Protein AF-A0A365XWV6-F1 (afdb_monomer_lite)

Organism: NCBI:txid2259036

Sequence (159 aa):
MNILRHIYRFWLVELVLLFCVGFQVVSGLGLVIRKGFVRQPFYVVIQVLSGLYLSFFMIYHVQAVLRGRFQWKMNTDFYFAAGVANHYPEKLFFIPYYTLSLVAVFAHIAAVHYIKRMEQQPEEPLQRRYKNETLAICIAGGVVTFLIMIAFTGVLYKI

Structure (mmCIF, N/CA/C/O backbone):
data_AF-A0A365XWV6-F1
#
_entry.id   AF-A0A365XWV6-F1
#
loop_
_atom_site.group_PDB
_atom_site.id
_atom_site.type_symbol
_atom_site.label_atom_id
_atom_site.label_alt_id
_atom_site.label_comp_id
_atom_site.label_asym_id
_atom_site.label_entity_id
_atom_site.label_seq_id
_atom_site.pdbx_PDB_ins_code
_atom_site.Cartn_x
_atom_site.Cartn_y
_atom_site.Cartn_z
_atom_site.occupancy
_atom_site.B_iso_or_equiv
_atom_site.auth_seq_id
_atom_site.auth_comp_id
_atom_site.auth_asym_id
_atom_site.auth_atom_id
_atom_site.pdbx_PDB_model_num
ATOM 1 N N . MET A 1 1 ? 4.206 -16.882 -15.188 1.00 62.69 1 MET A N 1
ATOM 2 C CA . MET A 1 1 ? 2.891 -16.233 -14.942 1.00 62.69 1 MET A CA 1
ATOM 3 C C . MET A 1 1 ? 2.222 -15.708 -16.228 1.00 62.69 1 MET A C 1
ATOM 5 O O . MET A 1 1 ? 1.637 -14.630 -16.221 1.00 62.69 1 MET A O 1
ATOM 9 N N . ASN A 1 2 ? 2.251 -16.452 -17.341 1.00 77.19 2 ASN A N 1
ATOM 10 C CA . ASN A 1 2 ? 1.694 -15.952 -18.611 1.00 77.19 2 ASN A CA 1
ATOM 11 C C . ASN A 1 2 ? 0.183 -16.193 -18.744 1.00 77.19 2 ASN A C 1
ATOM 13 O O . ASN A 1 2 ? -0.510 -15.396 -19.358 1.00 77.19 2 ASN A O 1
ATOM 17 N N . ILE A 1 3 ? -0.350 -17.223 -18.083 1.00 84.06 3 ILE A N 1
ATOM 18 C CA . ILE A 1 3 ? -1.782 -17.559 -18.136 1.00 84.06 3 ILE A CA 1
ATOM 19 C C . ILE A 1 3 ? -2.634 -16.412 -17.577 1.00 84.06 3 ILE A C 1
ATOM 21 O O . ILE A 1 3 ? -3.538 -15.923 -18.247 1.00 84.06 3 ILE A O 1
ATOM 25 N N . LEU A 1 4 ? -2.286 -15.904 -16.388 1.00 85.44 4 LEU A N 1
ATOM 26 C CA . LEU A 1 4 ? -3.007 -14.785 -15.776 1.00 85.44 4 LEU A CA 1
ATOM 27 C C . LEU A 1 4 ? -2.917 -13.506 -16.620 1.00 85.44 4 LEU A C 1
ATOM 29 O O . LEU A 1 4 ? -3.873 -12.737 -16.644 1.00 85.44 4 LEU A O 1
ATOM 33 N N . ARG A 1 5 ? -1.811 -13.299 -17.356 1.00 85.50 5 ARG A N 1
ATOM 34 C CA . ARG A 1 5 ? -1.633 -12.132 -18.239 1.00 85.50 5 ARG A CA 1
ATOM 35 C C . ARG A 1 5 ? -2.711 -12.048 -19.307 1.00 85.50 5 ARG A C 1
ATOM 37 O O . ARG A 1 5 ? -3.151 -10.943 -19.594 1.00 85.50 5 ARG A O 1
ATOM 44 N N . HIS A 1 6 ? -3.158 -13.174 -19.856 1.00 86.31 6 HIS A N 1
ATOM 45 C CA . HIS A 1 6 ? -4.247 -13.176 -20.834 1.00 86.31 6 HIS A CA 1
ATOM 46 C C . HIS A 1 6 ? -5.581 -12.739 -20.222 1.00 86.31 6 HIS A C 1
ATOM 48 O O . HIS A 1 6 ? -6.381 -12.109 -20.904 1.00 86.31 6 HIS A O 1
ATOM 54 N N . ILE A 1 7 ? -5.790 -13.013 -18.932 1.00 89.81 7 ILE A N 1
ATOM 55 C CA . ILE A 1 7 ? -7.015 -12.654 -18.214 1.00 89.81 7 ILE A CA 1
ATOM 56 C C . ILE A 1 7 ? -7.002 -11.165 -17.862 1.00 89.81 7 ILE A C 1
ATOM 58 O O . ILE A 1 7 ? -7.870 -10.420 -18.302 1.00 89.81 7 ILE A O 1
ATOM 62 N N . TYR A 1 8 ? -6.006 -10.698 -17.101 1.00 85.50 8 TYR A N 1
ATOM 63 C CA . TYR A 1 8 ? -6.025 -9.319 -16.594 1.00 85.50 8 TYR A CA 1
ATOM 64 C C . TYR A 1 8 ? -5.630 -8.262 -17.632 1.00 85.50 8 TYR A C 1
ATOM 66 O O . TYR A 1 8 ? -5.867 -7.081 -17.401 1.00 85.50 8 TYR A O 1
ATOM 74 N N . ARG A 1 9 ? -5.018 -8.654 -18.761 1.00 87.81 9 ARG A N 1
ATOM 75 C CA . ARG A 1 9 ? -4.767 -7.748 -19.899 1.00 87.81 9 ARG A CA 1
ATOM 76 C C . ARG A 1 9 ? -5.850 -7.831 -20.972 1.00 87.81 9 ARG A C 1
ATOM 78 O O . ARG A 1 9 ? -5.733 -7.146 -21.986 1.00 87.81 9 ARG A O 1
ATOM 85 N N . PHE A 1 10 ? -6.888 -8.648 -20.782 1.00 93.25 10 PHE A N 1
ATOM 86 C CA . PHE A 1 10 ? -8.078 -8.538 -21.613 1.00 93.25 10 PHE A CA 1
ATOM 87 C C . PHE A 1 10 ? -8.690 -7.156 -21.389 1.00 93.25 10 PHE A C 1
ATOM 89 O O . PHE A 1 10 ? -8.918 -6.761 -20.246 1.00 93.25 10 PHE A O 1
ATOM 96 N N . TRP A 1 11 ? -8.929 -6.419 -22.474 1.00 92.19 11 TRP A N 1
ATOM 97 C CA . TRP A 1 11 ? -9.238 -4.987 -22.423 1.00 92.19 11 TRP A CA 1
ATOM 98 C C . TRP A 1 11 ? -10.398 -4.656 -21.474 1.00 92.19 11 TRP A C 1
ATOM 100 O O . TRP A 1 11 ? -10.312 -3.690 -20.724 1.00 92.19 11 TRP A O 1
ATOM 110 N N . LEU A 1 12 ? -11.443 -5.490 -21.437 1.00 95.88 12 LEU A N 1
ATOM 111 C CA . LEU A 1 12 ? -12.592 -5.266 -20.563 1.00 95.88 12 LEU A CA 1
ATOM 112 C C . LEU A 1 12 ? -12.244 -5.464 -19.081 1.00 95.88 12 LEU A C 1
ATOM 114 O O . LEU A 1 12 ? -12.632 -4.654 -18.245 1.00 95.88 12 LEU A O 1
ATOM 118 N N . VAL A 1 13 ? -11.477 -6.509 -18.752 1.00 96.12 13 VAL A N 1
ATOM 119 C CA . VAL A 1 13 ? -11.019 -6.764 -17.375 1.00 96.12 13 VAL A CA 1
ATOM 120 C C . VAL A 1 13 ? -10.081 -5.653 -16.927 1.00 96.12 13 VAL A C 1
ATOM 122 O O . VAL A 1 13 ? -10.216 -5.145 -15.819 1.00 96.12 13 VAL A O 1
ATOM 125 N N . GLU A 1 14 ? -9.165 -5.232 -17.795 1.00 93.88 14 GLU A N 1
ATOM 126 C CA . GLU A 1 14 ? -8.258 -4.133 -17.497 1.00 93.88 14 GLU A CA 1
ATOM 127 C C . GLU A 1 14 ? -9.013 -2.822 -17.233 1.00 93.88 14 GLU A C 1
ATOM 129 O O . GLU A 1 14 ? -8.728 -2.151 -16.243 1.00 93.88 14 GLU A O 1
ATOM 134 N N . LEU A 1 15 ? -10.007 -2.480 -18.059 1.00 95.69 15 LEU A N 1
ATOM 135 C CA . LEU A 1 15 ? -10.844 -1.298 -17.842 1.00 95.69 15 LEU A CA 1
ATOM 136 C C . LEU A 1 15 ? -11.577 -1.355 -16.500 1.00 95.69 15 LEU A C 1
ATOM 138 O O . LEU A 1 15 ? -11.580 -0.365 -15.769 1.00 95.69 15 LEU A O 1
ATOM 142 N N . VAL A 1 16 ? -12.153 -2.508 -16.149 1.00 97.38 16 VAL A N 1
ATOM 143 C CA . VAL A 1 16 ? -12.821 -2.702 -14.854 1.00 97.38 16 VAL A CA 1
ATOM 144 C C . VAL A 1 16 ? -11.832 -2.546 -13.699 1.00 97.38 16 VAL A C 1
ATOM 146 O O . VAL A 1 16 ? -12.132 -1.847 -12.736 1.00 97.38 16 VAL A O 1
ATOM 149 N N . LEU A 1 17 ? -10.636 -3.132 -13.794 1.00 95.75 17 LEU A N 1
ATOM 150 C CA . LEU A 1 17 ? -9.605 -3.000 -12.762 1.00 95.75 17 LEU A CA 1
ATOM 151 C C . LEU A 1 17 ? -9.162 -1.544 -12.582 1.00 95.75 17 LEU A C 1
ATOM 153 O O . LEU A 1 17 ? -9.089 -1.063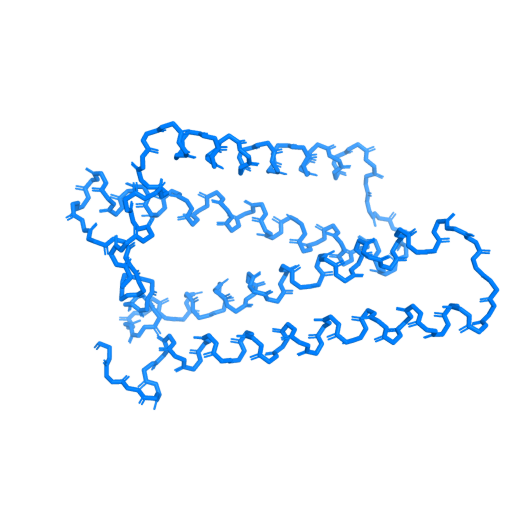 -11.451 1.00 95.75 17 LEU A O 1
ATOM 157 N N . LEU A 1 18 ? -8.908 -0.825 -13.679 1.00 96.69 18 LEU A N 1
ATOM 158 C CA . LEU A 1 18 ? -8.536 0.591 -13.636 1.00 96.69 18 LEU A CA 1
ATOM 159 C C . LEU A 1 18 ? -9.662 1.454 -13.059 1.00 96.69 18 LEU A C 1
ATOM 161 O O . LEU A 1 18 ? -9.392 2.352 -12.261 1.00 96.69 18 LEU A O 1
ATOM 165 N N . PHE A 1 19 ? -10.916 1.154 -13.404 1.00 97.88 19 PHE A N 1
ATOM 166 C CA . PHE A 1 19 ? -12.074 1.816 -12.816 1.00 97.88 19 PHE A CA 1
ATOM 167 C C . PHE A 1 19 ? -12.167 1.559 -11.309 1.00 97.88 19 PHE A C 1
ATOM 169 O O . PHE A 1 19 ? -12.328 2.510 -10.549 1.00 97.88 19 PHE A O 1
ATOM 176 N N . CYS A 1 20 ? -11.997 0.314 -10.853 1.00 97.81 20 CYS A N 1
ATOM 177 C CA . CYS A 1 20 ? -11.991 -0.024 -9.429 1.00 97.81 20 CYS A CA 1
ATOM 178 C C . CYS A 1 20 ? -10.894 0.728 -8.668 1.00 97.81 20 CYS A C 1
ATOM 180 O O . CYS A 1 20 ? -11.163 1.284 -7.604 1.00 97.81 20 CYS A O 1
ATOM 182 N N . VAL A 1 21 ? -9.678 0.799 -9.221 1.00 97.50 21 VAL A N 1
ATOM 183 C CA . VAL A 1 21 ? -8.577 1.560 -8.610 1.00 97.50 21 VAL A CA 1
ATOM 184 C C . VAL A 1 21 ? -8.910 3.051 -8.557 1.00 97.50 21 VAL A C 1
ATOM 186 O O . VAL A 1 21 ? -8.773 3.670 -7.503 1.00 97.50 21 VAL A O 1
ATOM 189 N N . GLY A 1 22 ? -9.394 3.627 -9.661 1.00 98.12 22 GLY A N 1
ATOM 190 C CA . GLY A 1 22 ? -9.807 5.031 -9.708 1.00 98.12 22 GLY A CA 1
ATOM 191 C C . GLY A 1 22 ? -10.909 5.339 -8.695 1.00 98.12 22 GLY A C 1
ATOM 192 O O . GLY A 1 22 ? -10.809 6.304 -7.939 1.00 98.12 22 GLY A O 1
ATOM 193 N N . PHE A 1 23 ? -11.919 4.474 -8.612 1.00 98.31 23 PHE A N 1
ATOM 194 C CA . PHE A 1 23 ? -12.997 4.587 -7.640 1.00 98.31 23 PHE A CA 1
ATOM 195 C C . PHE A 1 23 ? -12.474 4.503 -6.203 1.00 98.31 23 PHE A C 1
ATOM 197 O O . PHE A 1 23 ? -12.844 5.338 -5.380 1.00 98.31 23 PHE A O 1
ATOM 204 N N . GLN A 1 24 ? -11.588 3.553 -5.892 1.00 96.94 24 GLN A N 1
ATOM 205 C CA . GLN A 1 24 ? -10.997 3.404 -4.560 1.00 96.94 24 GLN A CA 1
ATOM 206 C C . GLN A 1 24 ? -10.220 4.660 -4.140 1.00 96.94 24 GLN A C 1
ATOM 208 O O . GLN A 1 24 ? -10.384 5.131 -3.015 1.00 96.94 24 GLN A O 1
ATOM 213 N N . VAL A 1 25 ? -9.427 5.238 -5.047 1.00 98.19 25 VAL A N 1
ATOM 214 C CA . VAL A 1 25 ? -8.672 6.475 -4.794 1.00 98.19 25 VAL A CA 1
ATOM 215 C C . VAL A 1 25 ? -9.620 7.656 -4.573 1.00 98.19 25 VAL A C 1
ATOM 217 O O . VAL A 1 25 ? -9.538 8.334 -3.550 1.00 98.19 25 VAL A O 1
ATOM 220 N N . VAL A 1 26 ? -10.557 7.897 -5.495 1.00 98.31 26 VAL A N 1
ATOM 221 C CA . VAL A 1 26 ? -11.460 9.059 -5.432 1.00 98.31 26 VAL A CA 1
ATOM 222 C C . VAL A 1 26 ? -12.389 8.981 -4.220 1.00 98.31 26 VAL A C 1
ATOM 224 O O . VAL A 1 26 ? -12.521 9.954 -3.474 1.00 98.31 26 VAL A O 1
ATOM 227 N N . SER A 1 27 ? -13.015 7.825 -3.988 1.00 97.62 27 SER A N 1
ATOM 228 C CA . SER A 1 27 ? -13.916 7.635 -2.846 1.00 97.62 27 SER A CA 1
ATOM 229 C C . SER A 1 27 ? -13.170 7.692 -1.512 1.00 97.62 27 SER A C 1
ATOM 231 O O . SER A 1 27 ? -13.651 8.341 -0.582 1.00 97.62 27 SER A O 1
ATOM 233 N N . GLY A 1 28 ? -11.977 7.095 -1.425 1.00 96.12 28 GLY A N 1
ATOM 234 C CA . GLY A 1 28 ? -11.132 7.134 -0.234 1.00 96.12 28 GLY A CA 1
ATOM 235 C C . GLY A 1 28 ? -10.737 8.560 0.147 1.00 96.12 28 GLY A C 1
ATOM 236 O O . GLY A 1 28 ? -10.976 8.982 1.279 1.00 96.12 28 GLY A O 1
ATOM 237 N N . LEU A 1 29 ? -10.221 9.341 -0.807 1.00 96.94 29 LEU A N 1
ATOM 238 C CA . LEU A 1 29 ? -9.878 10.750 -0.584 1.00 96.94 29 LEU A CA 1
ATOM 239 C C . LEU A 1 29 ? -11.108 11.584 -0.202 1.00 96.94 29 LEU A C 1
ATOM 241 O O . LEU A 1 29 ? -11.056 12.374 0.742 1.00 96.94 29 LEU A O 1
ATOM 245 N N . GLY A 1 30 ? -12.240 11.362 -0.878 1.00 97.44 30 GLY A N 1
ATOM 246 C CA . GLY A 1 30 ? -13.504 12.022 -0.553 1.00 97.44 30 GLY A CA 1
ATOM 247 C C . GLY A 1 30 ? -13.973 11.748 0.880 1.00 97.44 30 GLY A C 1
ATOM 248 O O . GLY A 1 30 ? -14.455 12.660 1.554 1.00 97.44 30 GLY A O 1
ATOM 249 N N . LEU A 1 31 ? -13.799 10.520 1.381 1.00 95.38 31 LEU A N 1
ATOM 250 C CA . LEU A 1 31 ? -14.128 10.162 2.764 1.00 95.38 31 LEU A CA 1
ATOM 251 C C . LEU A 1 31 ? -13.230 10.874 3.777 1.00 95.38 31 LEU A C 1
ATOM 253 O O . LEU A 1 31 ? -13.743 11.356 4.787 1.00 95.38 31 LEU A O 1
ATOM 257 N N . VAL A 1 32 ? -11.927 10.982 3.503 1.00 95.75 32 VAL A N 1
ATOM 258 C CA . VAL A 1 32 ? -10.987 11.694 4.383 1.00 95.75 32 VAL A CA 1
ATOM 259 C C . VAL A 1 32 ? -11.360 13.169 4.501 1.00 95.75 32 VAL A C 1
ATOM 261 O O . VAL A 1 32 ? -11.418 13.691 5.612 1.00 95.75 32 VAL A O 1
ATOM 264 N N . ILE A 1 33 ? -11.678 13.824 3.380 1.00 95.56 33 ILE A N 1
ATOM 265 C CA . ILE A 1 33 ? -12.062 15.243 3.357 1.00 95.56 33 ILE A CA 1
ATOM 266 C C . ILE A 1 33 ? -13.373 15.471 4.120 1.00 95.56 33 ILE A C 1
ATOM 268 O O . ILE A 1 33 ? -13.479 16.413 4.898 1.00 95.56 33 ILE A O 1
ATOM 272 N N . ARG A 1 34 ? -14.376 14.606 3.916 1.00 94.75 34 ARG A N 1
ATOM 273 C CA . ARG A 1 34 ? -15.709 14.778 4.518 1.00 94.75 34 ARG A CA 1
ATOM 274 C C . ARG A 1 34 ? -15.754 14.458 6.009 1.00 94.75 34 ARG A C 1
ATOM 276 O O . ARG A 1 34 ? -16.486 15.118 6.736 1.00 94.75 34 ARG A O 1
ATOM 283 N N . LYS A 1 35 ? -15.049 13.413 6.452 1.00 91.88 35 LYS A N 1
ATOM 284 C CA . LYS A 1 35 ? -15.127 12.930 7.842 1.00 91.88 35 LYS A CA 1
ATOM 285 C C . LYS A 1 35 ? -14.005 13.462 8.730 1.00 91.88 35 LYS A C 1
ATOM 287 O O . LYS A 1 35 ? -14.192 13.547 9.941 1.00 91.88 35 LYS A O 1
ATOM 292 N N . GLY A 1 36 ? -12.858 13.817 8.149 1.00 90.06 36 GLY A N 1
ATOM 293 C CA . GLY A 1 36 ? -11.654 14.141 8.904 1.00 90.06 36 GLY A CA 1
ATOM 294 C C . GLY A 1 36 ? -11.156 12.967 9.756 1.00 90.06 36 GLY A C 1
ATOM 295 O O . GLY A 1 36 ? -11.761 11.898 9.823 1.00 90.06 36 GLY A O 1
ATOM 296 N N . PHE A 1 37 ? -10.008 13.156 10.406 1.00 91.94 37 PHE A N 1
ATOM 297 C CA . PHE A 1 37 ? -9.418 12.136 11.287 1.00 91.94 37 PHE A CA 1
ATOM 298 C C . PHE A 1 37 ? -8.691 12.710 12.510 1.00 91.94 37 PHE A C 1
ATOM 300 O O . PHE A 1 37 ? -8.118 11.974 13.311 1.00 91.94 37 PHE A O 1
ATOM 307 N N . VAL A 1 38 ? -8.732 14.032 12.684 1.00 88.38 38 VAL A N 1
ATOM 308 C CA . VAL A 1 38 ? -8.152 14.715 13.843 1.00 88.38 38 VAL A CA 1
ATOM 309 C C . VAL A 1 38 ? -8.997 14.389 15.080 1.00 88.38 38 VAL A C 1
ATOM 311 O O . VAL A 1 38 ? -10.221 14.473 15.021 1.00 88.38 38 VAL A O 1
ATOM 314 N N . ARG A 1 39 ? -8.348 14.009 16.191 1.00 90.88 39 ARG A N 1
ATOM 315 C CA . ARG A 1 39 ? -8.985 13.552 17.452 1.00 90.88 39 ARG A CA 1
ATOM 316 C C . ARG A 1 39 ? -9.820 12.265 17.337 1.00 90.88 39 ARG A C 1
ATOM 318 O O . ARG A 1 39 ? -10.606 11.969 18.231 1.00 90.88 39 ARG A O 1
ATOM 325 N N . GLN A 1 40 ? -9.639 11.487 16.272 1.00 94.19 40 GLN A N 1
ATOM 326 C CA . GLN A 1 40 ? -10.238 10.158 16.155 1.00 94.19 40 GLN A CA 1
ATOM 327 C C . GLN A 1 40 ? -9.416 9.110 16.927 1.00 94.19 40 GLN A C 1
ATOM 329 O O . GLN A 1 40 ? -8.219 9.313 17.157 1.00 94.19 40 GLN A O 1
ATOM 334 N N . PRO A 1 41 ? -10.021 7.977 17.325 1.00 94.38 41 PRO A N 1
ATOM 335 C CA . PRO A 1 41 ? -9.283 6.903 17.973 1.00 94.38 41 PRO A CA 1
ATOM 336 C C . PRO A 1 41 ? -8.205 6.333 17.043 1.00 94.38 41 PRO A C 1
ATOM 338 O O . PRO A 1 41 ? -8.322 6.363 15.816 1.00 94.38 41 PRO A O 1
ATOM 341 N N . PHE A 1 42 ? -7.157 5.768 17.641 1.00 94.44 42 PHE A N 1
ATOM 342 C CA . PHE A 1 42 ? -5.942 5.337 16.942 1.00 94.44 42 PHE A CA 1
ATOM 343 C C . PHE A 1 42 ? -6.197 4.437 15.720 1.00 94.44 42 PHE A C 1
ATOM 345 O O . PHE A 1 42 ? -5.578 4.625 14.677 1.00 94.44 42 PHE A O 1
ATOM 352 N N . TYR A 1 43 ? -7.148 3.502 15.805 1.00 93.94 43 TYR A N 1
ATOM 353 C CA . TYR A 1 43 ? -7.483 2.602 14.696 1.00 93.94 43 TYR A CA 1
ATOM 354 C C . TYR A 1 43 ? -8.093 3.333 13.484 1.00 93.94 43 TYR A C 1
ATOM 356 O O . TYR A 1 43 ? -7.821 2.954 12.347 1.00 93.94 43 TYR A O 1
ATOM 364 N N . VAL A 1 44 ? -8.847 4.418 13.694 1.00 96.12 44 VAL A N 1
ATOM 365 C CA . VAL A 1 44 ? -9.360 5.269 12.603 1.00 96.12 44 VAL A CA 1
ATOM 366 C C . VAL A 1 44 ? -8.220 6.068 11.980 1.00 96.12 44 VAL A C 1
ATOM 368 O O . VAL A 1 44 ? -8.140 6.180 10.759 1.00 96.12 44 VAL A O 1
ATOM 371 N N . VAL A 1 45 ? -7.299 6.582 12.800 1.00 97.31 45 VAL A N 1
ATOM 372 C CA . VAL A 1 45 ? -6.113 7.294 12.302 1.00 97.31 45 VAL A CA 1
ATOM 373 C C . VAL A 1 45 ? -5.251 6.365 11.442 1.00 97.31 45 VAL A C 1
ATOM 375 O O . VAL A 1 45 ? -4.868 6.755 10.340 1.00 97.31 45 VAL A O 1
ATOM 378 N N . ILE A 1 46 ? -5.018 5.118 11.875 1.00 97.19 46 ILE A N 1
ATOM 379 C CA . ILE A 1 46 ? -4.331 4.103 11.059 1.00 97.19 46 ILE A CA 1
ATOM 380 C C . ILE A 1 46 ? -5.068 3.880 9.741 1.00 97.19 46 ILE A C 1
ATOM 382 O O . ILE A 1 46 ? -4.426 3.906 8.690 1.00 97.19 46 ILE A O 1
ATOM 386 N N . GLN A 1 47 ? -6.389 3.667 9.768 1.00 97.75 47 GLN A N 1
ATOM 387 C CA . GLN A 1 47 ? -7.176 3.451 8.551 1.00 97.75 47 GLN A CA 1
ATOM 388 C C . GLN A 1 47 ? -6.985 4.603 7.557 1.00 97.75 47 GLN A C 1
ATOM 390 O O . GLN A 1 47 ? -6.762 4.371 6.369 1.00 97.75 47 GLN A O 1
ATOM 395 N N . VAL A 1 48 ? -7.045 5.844 8.038 1.00 98.00 48 VAL A N 1
ATOM 396 C CA . VAL A 1 48 ? -6.942 7.027 7.185 1.00 98.00 48 VAL A CA 1
ATOM 397 C C . VAL A 1 48 ? -5.527 7.210 6.647 1.00 98.00 48 VAL A C 1
ATOM 399 O O . VAL A 1 48 ? -5.367 7.350 5.439 1.00 98.00 48 VAL A O 1
ATOM 402 N N . LEU A 1 49 ? -4.494 7.142 7.490 1.00 98.06 49 LEU A N 1
ATOM 403 C CA . LEU A 1 49 ? -3.106 7.312 7.042 1.00 98.06 49 LEU A CA 1
ATOM 404 C C . LEU A 1 49 ? -2.675 6.209 6.069 1.00 98.06 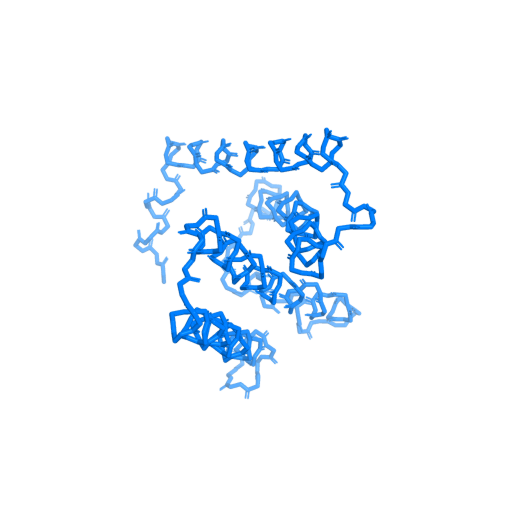49 LEU A C 1
ATOM 406 O O . LEU A 1 49 ? -2.082 6.500 5.030 1.00 98.06 49 LEU A O 1
ATOM 410 N N . SER A 1 50 ? -3.026 4.953 6.360 1.00 98.44 50 SER A N 1
ATOM 411 C CA . SER A 1 50 ? -2.786 3.840 5.436 1.00 98.44 50 SER A CA 1
ATOM 412 C C . SER A 1 50 ? -3.562 4.019 4.129 1.00 98.44 50 SER A C 1
ATOM 414 O O . SER A 1 50 ? -2.988 3.847 3.061 1.00 98.44 50 SER A O 1
ATOM 416 N N . GLY A 1 51 ? -4.827 4.447 4.179 1.00 98.19 51 GLY A N 1
ATOM 417 C CA . GLY A 1 51 ? -5.642 4.701 2.987 1.00 98.19 51 GLY A CA 1
ATOM 418 C C . GLY A 1 51 ? -5.111 5.845 2.115 1.00 98.19 51 GLY A C 1
ATOM 419 O O . GLY A 1 51 ? -5.106 5.737 0.887 1.00 98.19 51 GLY A O 1
ATOM 420 N N . LEU A 1 52 ? -4.608 6.918 2.732 1.00 98.19 52 LEU A N 1
ATOM 421 C CA . LEU A 1 52 ? -3.943 8.023 2.036 1.00 98.19 52 LEU A CA 1
ATOM 422 C C . LEU A 1 52 ? -2.666 7.547 1.342 1.00 98.19 52 LEU A C 1
ATOM 424 O O . LEU A 1 52 ? -2.464 7.834 0.161 1.00 98.19 52 LEU A O 1
ATOM 428 N N . TYR A 1 53 ? -1.841 6.767 2.044 1.00 98.56 53 TYR A N 1
ATOM 429 C CA . TYR A 1 53 ? -0.637 6.193 1.456 1.00 98.56 53 TYR A CA 1
ATOM 430 C C . TYR A 1 53 ? -0.958 5.230 0.306 1.00 98.56 53 TYR A C 1
ATOM 432 O O . TYR A 1 53 ? -0.327 5.299 -0.744 1.00 98.56 53 TYR A O 1
ATOM 440 N N . LEU A 1 54 ? -1.971 4.372 0.454 1.00 98.44 54 LEU A N 1
ATOM 441 C CA . LEU A 1 54 ? -2.419 3.477 -0.615 1.00 98.44 54 LEU A CA 1
ATOM 442 C C . LEU A 1 54 ? -2.940 4.246 -1.826 1.00 98.44 54 LEU A C 1
ATOM 444 O O . LEU A 1 54 ? -2.683 3.840 -2.955 1.00 98.44 54 LEU A O 1
ATOM 448 N N . SER A 1 55 ? -3.627 5.367 -1.610 1.00 98.38 55 SER A N 1
ATOM 449 C CA . SER A 1 55 ? -4.086 6.230 -2.700 1.00 98.38 55 SER A CA 1
ATOM 450 C C . SER A 1 55 ? -2.901 6.811 -3.473 1.00 98.38 55 SER A C 1
ATOM 452 O O . SER A 1 55 ? -2.851 6.703 -4.697 1.00 98.38 55 SER A O 1
ATOM 454 N N . PHE A 1 56 ? -1.909 7.348 -2.755 1.00 98.25 56 PHE A N 1
ATOM 455 C CA . PHE A 1 56 ? -0.641 7.792 -3.336 1.00 98.25 56 PHE A CA 1
ATOM 456 C C . PHE A 1 56 ? 0.044 6.657 -4.112 1.00 98.25 56 PHE A C 1
ATOM 458 O O . PHE A 1 56 ? 0.351 6.813 -5.294 1.00 98.25 56 PHE A O 1
ATOM 465 N N . PHE A 1 57 ? 0.216 5.494 -3.483 1.00 98.38 57 PHE A N 1
ATOM 466 C CA . PHE A 1 57 ? 0.850 4.332 -4.093 1.00 98.38 57 PHE A CA 1
ATOM 467 C C . PHE A 1 57 ? 0.139 3.910 -5.380 1.00 98.38 57 PHE A C 1
ATOM 469 O O . PHE A 1 57 ? 0.794 3.717 -6.395 1.00 98.38 57 PHE A O 1
ATOM 476 N N . MET A 1 58 ? -1.191 3.805 -5.378 1.00 97.81 58 MET A N 1
ATOM 477 C CA . MET A 1 58 ? -1.950 3.351 -6.546 1.00 97.81 58 MET A CA 1
ATOM 478 C C . MET A 1 58 ? -1.822 4.306 -7.732 1.00 97.81 58 MET A C 1
ATOM 480 O O . MET A 1 58 ? -1.640 3.837 -8.854 1.00 97.81 58 MET A O 1
ATOM 484 N N . ILE A 1 59 ? -1.835 5.622 -7.498 1.00 98.00 59 ILE A N 1
ATOM 485 C CA . ILE A 1 59 ? -1.646 6.620 -8.562 1.00 98.00 59 ILE A CA 1
ATOM 486 C C . ILE A 1 59 ? -0.289 6.413 -9.249 1.00 98.00 59 ILE A C 1
ATOM 488 O O . ILE A 1 59 ? -0.228 6.204 -10.463 1.00 98.00 59 ILE A O 1
ATOM 492 N N . TYR A 1 60 ? 0.802 6.420 -8.479 1.00 97.69 60 TYR A N 1
ATOM 493 C CA . TYR A 1 60 ? 2.152 6.330 -9.042 1.00 97.69 60 TYR A CA 1
ATOM 494 C C . TYR A 1 60 ? 2.488 4.930 -9.559 1.00 97.69 60 TYR A C 1
ATOM 496 O O . TYR A 1 60 ? 3.120 4.792 -10.607 1.00 97.69 60 TYR A O 1
ATOM 504 N N . HIS A 1 61 ? 2.044 3.883 -8.865 1.00 96.88 61 HIS A N 1
ATOM 505 C CA . HIS A 1 61 ? 2.303 2.499 -9.244 1.00 96.88 61 HIS A CA 1
ATOM 506 C C . HIS A 1 61 ? 1.598 2.131 -10.552 1.00 96.88 61 HIS A C 1
ATOM 508 O O . HIS A 1 61 ? 2.247 1.636 -11.474 1.00 96.88 61 HIS A O 1
ATOM 514 N N . VAL A 1 62 ? 0.298 2.425 -10.680 1.00 97.06 62 VAL A N 1
ATOM 515 C CA . VAL A 1 62 ? -0.447 2.146 -11.919 1.00 97.06 62 VAL A CA 1
ATOM 516 C C . VAL A 1 62 ? 0.117 2.970 -13.071 1.00 97.06 62 VAL A C 1
ATOM 518 O O . VAL A 1 62 ? 0.340 2.429 -14.152 1.00 97.06 62 VAL A O 1
ATOM 521 N N . GLN A 1 63 ? 0.452 4.242 -12.841 1.00 97.06 63 GLN A N 1
ATOM 522 C CA . GLN A 1 63 ? 1.118 5.060 -13.850 1.00 97.06 63 GLN A CA 1
ATOM 523 C C . GLN A 1 63 ? 2.445 4.439 -14.311 1.00 97.06 63 GLN A C 1
ATOM 525 O O . GLN A 1 63 ? 2.693 4.372 -15.514 1.00 97.06 63 GLN A O 1
ATOM 530 N N . ALA A 1 64 ? 3.292 3.964 -13.394 1.00 96.56 64 ALA A N 1
ATOM 531 C CA . ALA A 1 64 ? 4.560 3.321 -13.738 1.00 96.56 64 ALA A CA 1
ATOM 532 C C . ALA A 1 64 ? 4.353 2.046 -14.571 1.00 96.56 64 ALA A C 1
ATOM 534 O O . ALA A 1 64 ? 5.032 1.858 -15.580 1.00 96.56 64 ALA A O 1
ATOM 535 N N . VAL A 1 65 ? 3.379 1.205 -14.209 1.00 95.75 65 VAL A N 1
ATOM 536 C CA . VAL A 1 65 ? 3.047 -0.019 -14.958 1.00 95.75 65 VAL A CA 1
ATOM 537 C C . VAL A 1 65 ? 2.507 0.311 -16.355 1.00 95.75 65 VAL A C 1
ATOM 539 O O . VAL A 1 65 ? 2.918 -0.299 -17.344 1.00 95.75 65 VAL A O 1
ATOM 542 N N . LEU A 1 66 ? 1.619 1.299 -16.472 1.00 95.75 66 LEU A N 1
ATOM 543 C CA . LEU A 1 66 ? 1.067 1.709 -17.763 1.00 95.75 66 LEU A CA 1
ATOM 544 C C . LEU A 1 66 ? 2.137 2.347 -18.657 1.00 95.75 66 LEU A C 1
ATOM 546 O O . LEU A 1 66 ? 2.209 2.015 -19.839 1.00 95.75 66 LEU A O 1
ATOM 550 N N . ARG A 1 67 ? 3.011 3.203 -18.111 1.00 96.56 67 ARG A N 1
ATOM 551 C CA . ARG A 1 67 ? 4.139 3.785 -18.861 1.00 96.56 67 ARG A CA 1
ATOM 552 C C . ARG A 1 67 ? 5.141 2.720 -19.287 1.00 96.56 67 ARG A C 1
ATOM 554 O O . ARG A 1 67 ? 5.507 2.682 -20.460 1.00 96.56 67 ARG A O 1
ATOM 561 N N . GLY A 1 68 ? 5.505 1.811 -18.383 1.00 95.94 68 GLY A N 1
ATOM 562 C CA . GLY A 1 68 ? 6.372 0.678 -18.694 1.00 95.94 68 GLY A CA 1
ATOM 563 C C . GLY A 1 68 ? 5.847 -0.129 -19.876 1.00 95.94 68 GLY A C 1
ATOM 564 O O . GLY A 1 68 ? 6.592 -0.413 -20.810 1.00 95.94 68 GLY A O 1
ATOM 565 N N . ARG A 1 69 ? 4.538 -0.399 -19.902 1.00 93.25 69 ARG A N 1
ATOM 566 C CA . ARG A 1 69 ? 3.904 -1.143 -20.993 1.00 93.25 69 ARG A CA 1
ATOM 567 C C . ARG A 1 69 ? 3.772 -0.335 -22.286 1.00 93.25 69 ARG A C 1
ATOM 569 O O . ARG A 1 69 ? 4.151 -0.812 -23.353 1.00 93.25 69 ARG A O 1
ATOM 576 N N . PHE A 1 70 ? 3.191 0.859 -22.225 1.00 95.31 70 PHE A N 1
ATOM 577 C CA . PHE A 1 70 ? 2.785 1.592 -23.425 1.00 95.31 70 PHE A CA 1
ATOM 578 C C . PHE A 1 70 ? 3.879 2.474 -24.013 1.00 95.31 70 PHE A C 1
ATOM 580 O O . PHE A 1 70 ? 3.956 2.571 -25.239 1.00 95.31 70 PHE A O 1
ATOM 587 N N . GLN A 1 71 ? 4.712 3.087 -23.171 1.00 96.44 71 GLN A N 1
ATOM 588 C CA . GLN A 1 71 ? 5.766 4.007 -23.599 1.00 96.44 71 GLN A CA 1
ATOM 589 C C . GLN A 1 71 ? 7.088 3.271 -23.784 1.00 96.44 71 GLN A C 1
ATOM 591 O O . GLN A 1 71 ? 7.672 3.333 -24.858 1.00 96.44 71 GLN A O 1
ATOM 596 N N . TRP A 1 72 ? 7.529 2.522 -22.771 1.00 95.19 72 TRP A N 1
ATOM 597 C CA . TRP A 1 72 ? 8.832 1.848 -22.808 1.00 95.19 72 TRP A CA 1
ATOM 598 C C . TRP A 1 72 ? 8.797 0.461 -23.445 1.00 95.19 72 TRP A C 1
ATOM 600 O O . TRP A 1 72 ? 9.844 -0.153 -23.621 1.00 95.19 72 TRP A O 1
ATOM 610 N N . LYS A 1 73 ? 7.601 -0.037 -23.788 1.00 94.19 73 LYS A N 1
ATOM 611 C CA . LYS A 1 73 ? 7.390 -1.363 -24.392 1.00 94.19 73 LYS A CA 1
ATOM 612 C C . LYS A 1 73 ? 8.028 -2.497 -23.575 1.00 94.19 73 LYS A C 1
ATOM 614 O O . LYS A 1 73 ? 8.410 -3.528 -24.121 1.00 94.19 73 LYS A O 1
ATOM 619 N N . MET A 1 74 ? 8.117 -2.317 -22.257 1.00 92.25 74 MET A N 1
ATOM 620 C CA . MET A 1 74 ? 8.694 -3.284 -21.333 1.00 92.25 74 MET A CA 1
ATOM 621 C C . MET A 1 74 ? 7.644 -4.272 -20.830 1.00 92.25 74 MET A C 1
ATOM 623 O O . MET A 1 74 ? 6.456 -3.965 -20.670 1.00 92.25 74 MET A O 1
ATOM 627 N N . ASN A 1 75 ? 8.114 -5.472 -20.503 1.00 90.44 75 ASN A N 1
ATOM 628 C CA . ASN A 1 75 ? 7.315 -6.445 -19.782 1.00 90.44 75 ASN A CA 1
ATOM 629 C C . ASN A 1 75 ? 7.200 -6.043 -18.313 1.00 90.44 75 ASN A C 1
ATOM 631 O O . ASN A 1 75 ? 8.126 -6.216 -17.538 1.00 90.44 75 ASN A O 1
ATOM 635 N N . THR A 1 76 ? 6.026 -5.557 -17.915 1.00 92.56 76 THR A N 1
ATOM 636 C CA . THR A 1 76 ? 5.704 -5.263 -16.513 1.00 92.56 76 THR A CA 1
ATOM 637 C C . THR A 1 76 ? 5.347 -6.541 -15.745 1.00 92.56 76 THR A C 1
ATOM 639 O O . THR A 1 76 ? 4.180 -6.871 -15.534 1.00 92.56 76 THR A O 1
ATOM 642 N N . ASP A 1 77 ? 6.349 -7.365 -15.445 1.00 91.44 77 ASP A N 1
ATOM 643 C CA . ASP A 1 77 ? 6.258 -8.534 -14.553 1.00 91.44 77 ASP A CA 1
ATOM 644 C C . ASP A 1 77 ? 6.955 -8.258 -13.214 1.00 91.44 77 ASP A C 1
ATOM 646 O O . ASP A 1 77 ? 7.269 -7.124 -12.857 1.00 91.44 77 ASP A O 1
ATOM 650 N N . PHE A 1 78 ? 7.162 -9.331 -12.458 1.00 90.06 78 PHE A N 1
ATOM 651 C CA . PHE A 1 78 ? 7.933 -9.339 -11.235 1.00 90.06 78 PHE A CA 1
ATOM 652 C C . PHE A 1 78 ? 9.324 -8.710 -11.416 1.00 90.06 78 PHE A C 1
ATOM 654 O O . PHE A 1 78 ? 9.712 -7.899 -10.583 1.00 90.06 78 PHE A O 1
ATOM 661 N N . TYR A 1 79 ? 10.047 -9.014 -12.502 1.00 91.75 79 TYR A N 1
ATOM 662 C CA . TYR A 1 79 ? 11.403 -8.494 -12.717 1.00 91.75 79 TYR A CA 1
ATOM 663 C C . TYR A 1 79 ? 11.403 -6.989 -12.972 1.00 91.75 79 TYR A C 1
ATOM 665 O O . TYR A 1 79 ? 12.304 -6.296 -12.511 1.00 91.75 79 TYR A O 1
ATOM 673 N N . PHE A 1 80 ? 10.367 -6.454 -13.623 1.00 93.31 80 PHE A N 1
ATOM 674 C CA . PHE A 1 80 ? 10.200 -5.004 -13.754 1.00 93.31 80 PHE A CA 1
ATOM 675 C C . PHE A 1 80 ? 10.112 -4.304 -12.390 1.00 93.31 80 PHE A C 1
ATOM 677 O O . PHE A 1 80 ? 10.786 -3.300 -12.166 1.00 93.31 80 PHE A O 1
ATOM 684 N N . ALA A 1 81 ? 9.314 -4.841 -11.463 1.00 93.56 81 ALA A N 1
ATOM 685 C CA . ALA A 1 81 ? 9.197 -4.279 -10.118 1.00 93.56 81 ALA A CA 1
ATOM 686 C C . ALA A 1 81 ? 10.467 -4.515 -9.283 1.00 93.56 81 ALA A C 1
ATOM 688 O O . ALA A 1 81 ? 10.922 -3.629 -8.564 1.00 93.56 81 ALA A O 1
ATOM 689 N N . ALA A 1 82 ? 11.074 -5.692 -9.409 1.00 94.75 82 ALA A N 1
ATOM 690 C CA . ALA A 1 82 ? 12.284 -6.036 -8.685 1.00 94.75 82 ALA A CA 1
ATOM 691 C C . ALA A 1 82 ? 13.501 -5.227 -9.173 1.00 94.75 82 ALA A C 1
ATOM 693 O O . ALA A 1 82 ? 14.352 -4.851 -8.372 1.00 94.75 82 ALA A O 1
ATOM 694 N N . GLY A 1 83 ? 13.564 -4.867 -10.459 1.00 94.31 83 GLY A N 1
ATOM 695 C CA . GLY A 1 83 ? 14.667 -4.100 -11.039 1.00 94.31 83 GLY A CA 1
ATOM 696 C C . GLY A 1 83 ? 14.959 -2.812 -10.267 1.00 94.31 83 GLY A C 1
ATOM 697 O O . GLY A 1 83 ? 16.084 -2.608 -9.811 1.00 94.31 83 GLY A O 1
ATOM 698 N N . VAL A 1 84 ? 13.944 -1.986 -10.011 1.00 94.12 84 VAL A N 1
ATOM 699 C CA . VAL A 1 84 ? 14.120 -0.725 -9.264 1.00 94.12 84 VAL A CA 1
ATOM 700 C C . VAL A 1 84 ? 14.450 -0.927 -7.780 1.00 94.12 84 VAL A C 1
ATOM 702 O O . VAL A 1 84 ? 14.981 -0.024 -7.143 1.00 94.12 84 VAL A O 1
ATOM 705 N N . ALA A 1 85 ? 14.177 -2.110 -7.222 1.00 94.56 85 ALA A N 1
ATOM 706 C CA . ALA A 1 85 ? 14.541 -2.470 -5.852 1.00 94.56 85 ALA A CA 1
ATOM 707 C C . ALA A 1 85 ? 15.984 -3.003 -5.722 1.00 94.56 85 ALA A C 1
ATOM 709 O O . ALA A 1 85 ? 16.471 -3.149 -4.602 1.00 94.56 85 ALA A O 1
ATOM 710 N N . ASN A 1 86 ? 16.682 -3.261 -6.836 1.00 95.31 86 ASN A N 1
ATOM 711 C CA . ASN A 1 86 ? 18.054 -3.791 -6.838 1.00 95.31 86 ASN A CA 1
ATOM 712 C C . ASN A 1 86 ? 19.102 -2.826 -7.398 1.00 95.31 86 ASN A C 1
ATOM 714 O O . ASN A 1 86 ? 20.289 -3.003 -7.127 1.00 95.31 86 ASN A O 1
ATOM 718 N N . HIS A 1 87 ? 18.690 -1.788 -8.125 1.00 93.81 87 HIS A N 1
ATOM 719 C CA . HIS A 1 87 ? 19.608 -0.803 -8.696 1.00 93.81 87 HIS A CA 1
ATOM 720 C C . HIS A 1 87 ? 19.788 0.404 -7.771 1.00 93.81 87 HIS A C 1
ATOM 722 O O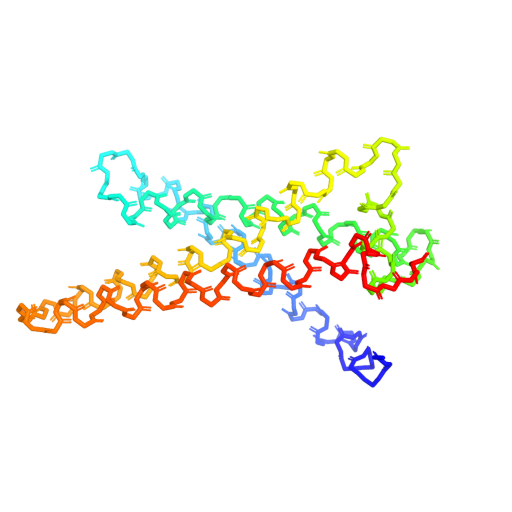 . HIS A 1 87 ? 18.873 0.800 -7.051 1.00 93.81 87 HIS A O 1
ATOM 728 N N . TYR A 1 88 ? 21.004 0.948 -7.729 1.00 94.12 88 TYR A N 1
ATOM 729 C CA . TYR A 1 88 ? 21.312 2.173 -6.994 1.00 94.12 88 TYR A CA 1
ATOM 730 C C . TYR A 1 88 ? 21.344 3.357 -7.972 1.00 94.12 88 TYR A C 1
ATOM 732 O O . TYR A 1 88 ? 22.000 3.226 -9.007 1.00 94.12 88 TYR A O 1
ATOM 740 N N . PRO A 1 89 ? 20.753 4.519 -7.623 1.00 95.94 89 PRO A N 1
ATOM 741 C CA . PRO A 1 89 ? 20.204 4.893 -6.310 1.00 95.94 89 PRO A CA 1
ATOM 742 C C . PRO A 1 89 ? 18.731 4.520 -6.076 1.00 95.94 89 PRO A C 1
ATOM 744 O O . PRO A 1 89 ? 18.226 4.720 -4.971 1.00 95.94 89 PRO A O 1
ATOM 747 N N . GLU A 1 90 ? 18.041 3.970 -7.075 1.00 95.12 90 GLU A N 1
ATOM 748 C CA . GLU A 1 90 ? 16.587 3.763 -7.090 1.00 95.12 90 GLU A CA 1
ATOM 749 C C . GLU A 1 90 ? 16.091 2.965 -5.879 1.00 95.12 90 GLU A C 1
ATOM 751 O O . GLU A 1 90 ? 15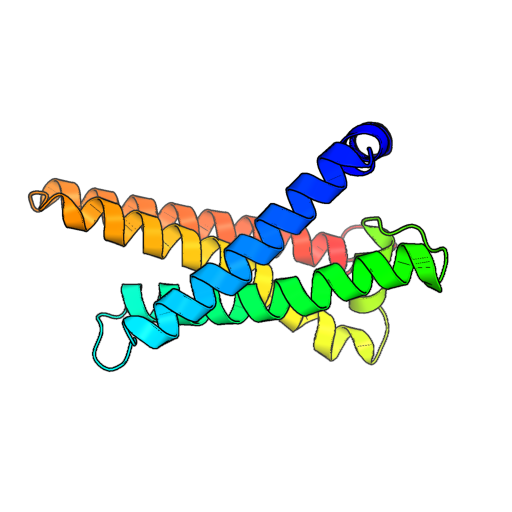.087 3.326 -5.255 1.00 95.12 90 GLU A O 1
ATOM 756 N N . LYS A 1 91 ? 16.829 1.927 -5.476 1.00 95.19 91 LYS A N 1
ATOM 757 C CA . LYS A 1 91 ? 16.464 1.046 -4.363 1.00 95.19 91 LYS A CA 1
ATOM 758 C C . LYS A 1 91 ? 16.259 1.780 -3.040 1.00 95.19 91 LYS A C 1
ATOM 760 O O . LYS A 1 91 ? 15.439 1.339 -2.239 1.00 95.19 91 LYS A O 1
ATOM 765 N N . LEU A 1 92 ? 16.953 2.903 -2.816 1.00 96.38 92 LEU A N 1
ATOM 766 C CA . LEU A 1 92 ? 16.784 3.713 -1.603 1.00 96.38 92 LEU A CA 1
ATOM 767 C C . LEU A 1 92 ? 15.367 4.282 -1.491 1.00 96.38 92 LEU A C 1
ATOM 769 O O . LEU A 1 92 ? 14.869 4.471 -0.386 1.00 96.38 92 LEU A O 1
ATOM 773 N N . PHE A 1 93 ? 14.712 4.526 -2.625 1.00 96.94 93 PHE A N 1
ATOM 774 C CA . PHE A 1 93 ? 13.325 4.964 -2.684 1.00 96.94 93 PHE A CA 1
ATOM 775 C C . PHE A 1 93 ? 12.360 3.779 -2.794 1.00 96.94 93 PHE A C 1
ATOM 777 O O . PHE A 1 93 ? 11.370 3.711 -2.065 1.00 96.94 93 PHE A O 1
ATOM 784 N N . PHE A 1 94 ? 12.635 2.823 -3.686 1.00 96.50 94 PHE A N 1
ATOM 785 C CA . PHE A 1 94 ? 11.665 1.776 -4.011 1.00 96.50 94 PHE A CA 1
ATOM 786 C C . PHE A 1 94 ? 11.525 0.695 -2.937 1.00 96.50 94 PHE A C 1
ATOM 788 O O . PHE A 1 94 ? 10.422 0.185 -2.756 1.00 96.50 94 PHE A O 1
ATOM 795 N N . ILE A 1 95 ? 12.576 0.387 -2.169 1.00 96.31 95 ILE A N 1
ATOM 796 C CA . ILE A 1 95 ? 12.466 -0.541 -1.033 1.00 96.31 95 ILE A CA 1
ATOM 797 C C . ILE A 1 95 ? 11.482 -0.009 0.023 1.00 96.31 95 ILE A C 1
ATOM 799 O O . ILE A 1 95 ? 10.514 -0.719 0.320 1.00 96.31 95 ILE A O 1
ATOM 803 N N . PRO A 1 96 ? 11.646 1.212 0.580 1.00 97.25 96 PRO A N 1
ATOM 804 C CA . PRO A 1 96 ? 10.681 1.733 1.544 1.00 97.25 96 PRO A CA 1
ATOM 805 C C . PRO A 1 96 ? 9.307 1.975 0.912 1.00 97.25 96 PRO A C 1
ATOM 807 O O . PRO A 1 96 ? 8.300 1.699 1.558 1.00 97.25 96 PRO A O 1
ATOM 810 N N . TYR A 1 97 ? 9.240 2.407 -0.352 1.00 97.81 97 TYR A N 1
ATOM 811 C CA . TYR A 1 97 ? 7.977 2.598 -1.072 1.00 97.81 97 TYR A CA 1
ATOM 812 C C . TYR A 1 97 ? 7.164 1.296 -1.222 1.00 97.81 97 TYR A C 1
ATOM 814 O O . TYR A 1 97 ? 5.967 1.273 -0.945 1.00 97.81 97 TYR A O 1
ATOM 822 N N . TYR A 1 98 ? 7.794 0.183 -1.610 1.00 97.75 98 TYR A N 1
ATOM 823 C CA . TYR A 1 98 ? 7.111 -1.114 -1.707 1.00 97.75 98 TYR A CA 1
ATOM 824 C C . TYR A 1 98 ? 6.807 -1.724 -0.340 1.00 97.75 98 TYR A C 1
ATOM 826 O O . TYR A 1 98 ? 5.721 -2.256 -0.128 1.00 97.75 98 TYR A O 1
ATOM 834 N N . THR A 1 99 ? 7.729 -1.606 0.614 1.00 98.12 99 THR A N 1
ATOM 835 C CA . THR A 1 99 ? 7.502 -2.106 1.977 1.00 98.12 99 THR A CA 1
ATOM 836 C C . THR A 1 99 ? 6.299 -1.417 2.612 1.00 98.12 99 THR A C 1
ATOM 838 O O . THR A 1 99 ? 5.402 -2.075 3.138 1.00 98.12 99 THR A O 1
ATOM 841 N N . LEU A 1 100 ? 6.251 -0.085 2.533 1.00 98.25 100 LEU A N 1
ATOM 842 C CA . LEU A 1 100 ? 5.188 0.693 3.148 1.00 98.25 100 LEU A CA 1
ATOM 843 C C . LEU A 1 100 ? 3.837 0.447 2.469 1.00 98.25 100 LEU A C 1
ATOM 845 O O . LEU A 1 100 ? 2.822 0.484 3.155 1.00 98.25 100 LEU A O 1
ATOM 849 N N . SER A 1 101 ? 3.794 0.131 1.170 1.00 98.31 101 SER A N 1
ATOM 850 C CA . SER A 1 101 ? 2.527 -0.183 0.496 1.00 98.31 101 SER A CA 1
ATOM 851 C C . SER A 1 101 ? 1.935 -1.502 0.960 1.00 98.31 101 SER A C 1
ATOM 853 O O . SER A 1 101 ? 0.745 -1.554 1.269 1.00 98.31 101 SER A O 1
ATOM 855 N N . LEU A 1 102 ? 2.766 -2.534 1.101 1.00 98.31 102 LEU A N 1
ATOM 856 C CA . LEU A 1 102 ? 2.352 -3.828 1.632 1.00 98.31 102 LEU A CA 1
ATOM 857 C C . LEU A 1 102 ? 1.877 -3.681 3.083 1.00 98.31 102 LEU A C 1
ATOM 859 O O . LEU A 1 102 ? 0.745 -4.051 3.394 1.00 98.31 102 LEU A O 1
ATOM 863 N N . VAL A 1 103 ? 2.673 -3.039 3.945 1.00 98.50 103 VAL A N 1
ATOM 864 C CA . VAL A 1 103 ? 2.283 -2.764 5.339 1.00 98.50 103 VAL A CA 1
ATOM 865 C C . VAL A 1 103 ? 0.985 -1.956 5.405 1.00 98.50 103 VAL A C 1
ATOM 867 O O . VAL A 1 103 ? 0.094 -2.297 6.184 1.00 98.50 103 VAL A O 1
ATOM 870 N N . ALA A 1 104 ? 0.838 -0.922 4.574 1.00 98.62 104 ALA A N 1
ATOM 871 C CA . ALA A 1 104 ? -0.358 -0.090 4.543 1.00 98.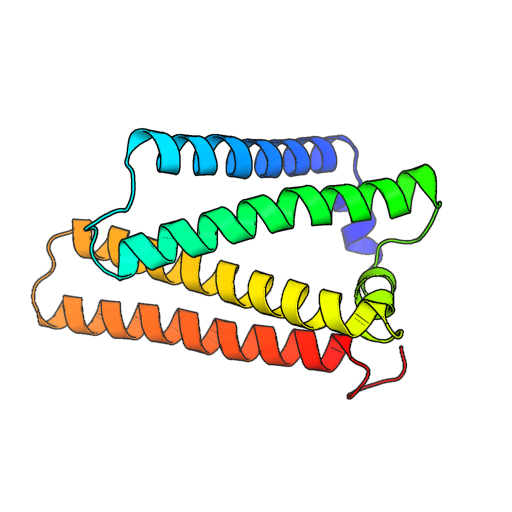62 104 ALA A CA 1
ATOM 872 C C . ALA A 1 104 ? -1.605 -0.880 4.127 1.00 98.62 104 ALA A C 1
ATOM 874 O O . ALA A 1 104 ? -2.647 -0.675 4.741 1.00 98.62 104 ALA A O 1
ATOM 875 N N . VAL A 1 105 ? -1.525 -1.805 3.158 1.00 98.50 105 VAL A N 1
ATOM 876 C CA . VAL A 1 105 ? -2.667 -2.664 2.782 1.00 98.50 105 VAL A CA 1
ATOM 877 C C . VAL A 1 105 ? -3.163 -3.451 3.992 1.00 98.50 105 VAL A C 1
ATOM 879 O O . VAL A 1 105 ? -4.350 -3.401 4.318 1.00 98.50 105 VAL A O 1
ATOM 882 N N . PHE A 1 106 ? -2.266 -4.148 4.691 1.00 98.56 106 PHE A N 1
ATOM 883 C CA . PHE A 1 106 ? -2.660 -4.977 5.829 1.00 98.56 106 PHE A CA 1
ATOM 884 C C . PHE A 1 106 ? -3.127 -4.146 7.022 1.00 98.56 106 PHE A C 1
ATOM 886 O O . PHE A 1 106 ? -4.135 -4.490 7.635 1.00 98.56 106 PHE A O 1
ATOM 893 N N . ALA A 1 107 ? -2.465 -3.025 7.315 1.00 98.50 107 ALA A N 1
ATOM 894 C CA . ALA A 1 107 ? -2.899 -2.102 8.359 1.00 98.50 107 ALA A CA 1
ATOM 895 C C . ALA A 1 107 ? -4.286 -1.508 8.057 1.00 98.50 107 ALA A C 1
ATOM 897 O O . ALA A 1 107 ? -5.124 -1.414 8.955 1.00 98.50 107 ALA A O 1
ATOM 898 N N . HIS A 1 108 ? -4.558 -1.161 6.795 1.00 98.31 108 HIS A N 1
ATOM 899 C CA . HIS A 1 108 ? -5.855 -0.650 6.363 1.00 98.31 108 HIS A CA 1
ATOM 900 C C . HIS A 1 108 ? -6.957 -1.699 6.545 1.00 98.31 108 HIS A C 1
ATOM 902 O O . HIS A 1 108 ? -7.993 -1.407 7.141 1.00 98.31 108 HIS A O 1
ATOM 908 N N . ILE A 1 109 ? -6.721 -2.936 6.095 1.00 98.38 109 ILE A N 1
ATOM 909 C CA . ILE A 1 109 ? -7.670 -4.050 6.241 1.00 98.38 109 ILE A CA 1
ATOM 910 C C . ILE A 1 109 ? -7.909 -4.370 7.719 1.00 98.38 109 ILE A C 1
ATOM 912 O O . ILE A 1 109 ? -9.058 -4.499 8.134 1.00 98.38 109 ILE A O 1
ATOM 916 N N . ALA A 1 110 ? -6.847 -4.454 8.522 1.00 98.31 110 ALA A N 1
ATOM 917 C CA . ALA A 1 110 ? -6.938 -4.724 9.953 1.00 98.31 110 ALA A CA 1
ATOM 918 C C . ALA A 1 110 ? -7.762 -3.646 10.679 1.00 98.31 110 ALA A C 1
ATOM 920 O O . ALA A 1 110 ? -8.623 -3.967 11.500 1.00 98.31 110 ALA A O 1
ATOM 921 N N . ALA A 1 111 ? -7.555 -2.372 10.334 1.00 97.94 111 ALA A N 1
ATOM 922 C CA . ALA A 1 111 ? -8.320 -1.266 10.895 1.00 97.94 111 ALA A CA 1
ATOM 923 C C . ALA A 1 111 ? -9.800 -1.317 10.486 1.00 97.94 111 ALA A C 1
ATOM 925 O O . ALA A 1 111 ? -10.668 -1.205 11.349 1.00 97.94 111 ALA A O 1
ATOM 926 N N . VAL A 1 112 ? -10.103 -1.546 9.201 1.00 96.94 112 VAL A N 1
ATOM 927 C CA . VAL A 1 112 ? -11.492 -1.686 8.725 1.00 96.94 112 VAL A CA 1
ATOM 928 C C . VAL A 1 112 ? -12.184 -2.875 9.389 1.00 96.94 112 VAL A C 1
ATOM 930 O O . VAL A 1 112 ? -13.317 -2.729 9.847 1.00 96.94 112 VAL A O 1
ATOM 933 N N . HIS A 1 113 ? -11.508 -4.023 9.489 1.00 97.25 113 HIS A N 1
ATOM 934 C CA . HIS A 1 113 ? -12.018 -5.206 10.187 1.00 97.25 113 HIS A CA 1
ATOM 935 C C . HIS A 1 113 ? -12.379 -4.868 11.631 1.00 97.25 113 HIS A C 1
ATOM 937 O O . HIS A 1 113 ? -13.512 -5.092 12.052 1.00 97.25 113 HIS A O 1
ATOM 943 N N . TYR A 1 114 ? -11.450 -4.258 12.369 1.00 97.19 114 TYR A N 1
ATOM 944 C CA . TYR A 1 114 ? -11.677 -3.887 13.760 1.00 97.19 114 TYR A CA 1
ATOM 945 C C . TYR A 1 114 ? -12.846 -2.909 13.918 1.00 97.19 114 TYR A C 1
ATOM 947 O O . TYR A 1 114 ? -13.723 -3.138 14.747 1.00 97.19 114 TYR A O 1
ATOM 955 N N . ILE A 1 115 ? -12.906 -1.861 13.090 1.00 95.88 115 ILE A N 1
ATOM 956 C CA . ILE A 1 115 ? -13.992 -0.870 13.110 1.00 95.88 115 ILE A CA 1
ATOM 957 C C . ILE A 1 115 ? -15.339 -1.551 12.870 1.00 95.88 115 ILE A C 1
ATOM 959 O O . ILE A 1 115 ? -16.259 -1.387 13.668 1.00 95.88 115 ILE A O 1
ATOM 963 N N . LYS A 1 116 ? -15.444 -2.375 11.821 1.00 96.25 116 LYS A N 1
ATOM 964 C CA . LYS A 1 116 ? -16.687 -3.075 11.472 1.00 96.25 116 LYS A CA 1
ATOM 965 C C . LYS A 1 116 ? -17.144 -4.070 12.527 1.00 96.25 116 LYS A C 1
ATOM 967 O O . LYS A 1 116 ? -18.342 -4.243 12.726 1.00 96.25 116 LYS A O 1
ATOM 972 N N . ARG A 1 117 ? -16.207 -4.698 13.229 1.00 94.75 117 ARG A N 1
ATOM 973 C CA . ARG A 1 117 ? -16.503 -5.588 14.354 1.00 94.75 117 ARG A CA 1
ATOM 974 C C . ARG A 1 117 ? -16.938 -4.823 15.608 1.00 94.75 117 ARG A C 1
ATOM 976 O O . ARG A 1 117 ? -17.835 -5.280 16.307 1.00 94.75 117 ARG A O 1
ATOM 983 N N . MET A 1 118 ? -16.345 -3.659 15.879 1.00 93.50 118 MET A N 1
ATOM 984 C CA . MET A 1 118 ? -16.718 -2.793 17.008 1.00 93.50 118 MET A CA 1
ATOM 985 C C . MET A 1 118 ? -18.070 -2.093 16.816 1.00 93.50 118 MET A C 1
ATOM 987 O O . MET A 1 118 ? -18.773 -1.881 17.801 1.00 93.50 118 MET A O 1
ATOM 991 N N . GLU A 1 119 ? -18.478 -1.799 15.575 1.00 93.19 119 GLU A N 1
ATOM 992 C CA . GLU A 1 119 ? -19.818 -1.265 15.254 1.00 93.19 119 GLU A CA 1
ATOM 993 C C . GLU A 1 119 ? -20.958 -2.173 15.765 1.00 93.19 119 GLU A C 1
ATOM 995 O O . GLU A 1 119 ? -22.061 -1.691 16.004 1.00 93.19 119 GLU A O 1
ATOM 1000 N N . GLN A 1 120 ? -20.694 -3.467 15.985 1.00 90.88 120 GLN A N 1
ATOM 1001 C CA . GLN A 1 120 ? -21.670 -4.444 16.487 1.00 90.88 120 GLN A CA 1
ATOM 1002 C C . GLN A 1 120 ? -21.880 -4.397 18.012 1.00 90.88 120 GLN A C 1
ATOM 1004 O O . GLN A 1 120 ? -22.630 -5.217 18.529 1.00 90.88 120 GLN A O 1
ATOM 1009 N N . GLN A 1 121 ? -21.205 -3.488 18.729 1.00 87.81 121 GLN A N 1
ATOM 1010 C CA . GLN A 1 121 ? -21.257 -3.358 20.196 1.00 87.81 121 GLN A CA 1
ATOM 1011 C C . GLN A 1 121 ? -21.096 -4.701 20.948 1.00 87.81 121 GLN A C 1
ATOM 1013 O O . GLN A 1 121 ? -21.941 -5.075 21.759 1.00 87.81 121 GLN A O 1
ATOM 1018 N N . PRO A 1 122 ? -20.019 -5.459 20.671 1.00 90.06 122 PRO A N 1
ATOM 1019 C CA . PRO A 1 122 ? -19.814 -6.785 21.245 1.00 90.06 122 PRO A CA 1
ATOM 1020 C C . PRO A 1 122 ? -19.516 -6.746 22.753 1.00 90.06 122 PRO A C 1
ATOM 1022 O O . PRO A 1 122 ? -18.847 -5.835 23.252 1.00 90.06 122 PRO A O 1
ATOM 1025 N N . GLU A 1 123 ? -19.905 -7.807 23.461 1.00 91.06 123 GLU A N 1
ATOM 1026 C CA . GLU A 1 123 ? -19.471 -8.051 24.841 1.00 91.06 123 GLU A CA 1
ATOM 1027 C C . GLU A 1 123 ? -17.942 -8.244 24.938 1.00 91.06 123 GLU A C 1
ATOM 1029 O O . GLU A 1 123 ? -17.277 -8.656 23.981 1.00 91.06 123 GLU A O 1
ATOM 1034 N N . GLU A 1 124 ? -17.373 -7.997 26.121 1.00 88.44 124 GLU A N 1
ATOM 1035 C CA . GLU A 1 124 ? -15.933 -8.099 26.424 1.00 88.44 124 GLU A CA 1
ATOM 1036 C C . GLU A 1 124 ? -15.196 -9.339 25.864 1.00 88.44 124 GLU A C 1
ATOM 1038 O O . GLU A 1 124 ? -14.154 -9.169 25.215 1.00 88.44 124 GLU A O 1
ATOM 1043 N N . PRO A 1 125 ? -15.680 -10.593 26.026 1.00 89.50 125 PRO A N 1
ATOM 1044 C CA . PRO A 1 125 ? -14.965 -11.758 25.491 1.00 89.50 125 PRO A CA 1
ATOM 1045 C C . PRO A 1 125 ? -14.806 -11.697 23.965 1.00 89.50 125 PRO A C 1
ATOM 1047 O O . PRO A 1 125 ? -13.782 -12.114 23.413 1.00 89.50 125 PRO A O 1
ATOM 1050 N N . LEU A 1 126 ? -15.794 -11.125 23.278 1.00 91.81 126 LEU A N 1
ATOM 1051 C CA . LEU A 1 126 ? -15.800 -10.980 21.832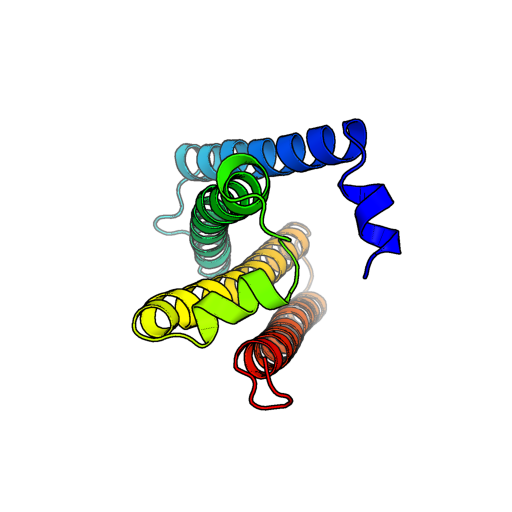 1.00 91.81 126 LEU A CA 1
ATOM 1052 C C . LEU A 1 126 ? -14.916 -9.802 21.382 1.00 91.81 126 LEU A C 1
ATOM 1054 O O . LEU A 1 126 ? -14.215 -9.920 20.376 1.00 91.81 126 LEU A O 1
ATOM 1058 N N . GLN A 1 127 ? -14.817 -8.727 22.174 1.00 91.56 127 GLN A N 1
ATOM 1059 C CA . GLN A 1 127 ? -13.844 -7.650 21.935 1.00 91.56 127 GLN A CA 1
ATOM 1060 C C . GLN A 1 127 ? -12.400 -8.163 21.939 1.00 91.56 127 GLN A C 1
ATOM 1062 O O . GLN A 1 127 ? -11.607 -7.820 21.056 1.00 91.56 127 GLN A O 1
ATOM 1067 N N . ARG A 1 128 ? -12.045 -9.020 22.907 1.00 92.12 128 ARG A N 1
ATOM 1068 C CA . ARG A 1 128 ? -10.706 -9.625 22.977 1.00 92.12 128 ARG A CA 1
ATOM 1069 C C . ARG A 1 128 ? -10.414 -10.487 21.751 1.00 92.12 128 ARG A C 1
ATOM 1071 O O . ARG A 1 128 ? -9.321 -10.403 21.191 1.00 92.12 128 ARG A O 1
ATOM 1078 N N . ARG A 1 129 ? -11.396 -11.268 21.292 1.00 94.25 129 ARG A N 1
ATOM 1079 C CA . ARG A 1 129 ? -11.283 -12.051 20.054 1.00 94.25 129 ARG A CA 1
ATOM 1080 C C . ARG A 1 129 ? -11.021 -11.156 18.843 1.00 94.25 129 ARG A C 1
ATOM 1082 O O . ARG A 1 129 ? -10.117 -11.448 18.069 1.00 94.25 129 ARG A O 1
ATOM 1089 N N . TYR A 1 130 ? -11.743 -10.049 18.705 1.00 94.50 130 TYR A N 1
ATOM 1090 C CA . TYR A 1 130 ? -11.555 -9.127 17.585 1.00 94.50 130 TYR A CA 1
ATOM 1091 C C . TYR A 1 130 ? -10.174 -8.465 17.584 1.00 94.50 130 TYR A C 1
ATOM 1093 O O . TYR A 1 130 ? -9.575 -8.321 16.523 1.00 94.50 130 TYR A O 1
ATOM 1101 N N . LYS A 1 131 ? -9.611 -8.146 18.757 1.00 94.38 131 LYS A N 1
ATOM 1102 C CA . LYS A 1 131 ? -8.212 -7.691 18.860 1.00 94.38 131 LYS A CA 1
ATOM 1103 C C . LYS A 1 131 ? -7.226 -8.756 18.370 1.00 94.38 131 LYS A C 1
ATOM 1105 O O . LYS A 1 131 ? -6.293 -8.422 17.644 1.00 94.38 131 LYS A O 1
ATOM 1110 N N . ASN A 1 132 ? -7.450 -10.026 18.715 1.00 96.00 132 ASN A N 1
ATOM 1111 C CA . ASN A 1 132 ? -6.612 -11.132 18.244 1.00 96.00 132 ASN A CA 1
ATOM 1112 C C . ASN A 1 132 ? -6.724 -11.333 16.724 1.00 96.00 132 ASN A C 1
ATOM 1114 O O . ASN A 1 132 ? -5.712 -11.567 16.073 1.00 96.00 132 ASN A O 1
ATOM 1118 N N . GLU A 1 133 ? -7.923 -11.206 16.149 1.00 96.69 133 GLU A N 1
ATOM 1119 C CA . GLU A 1 133 ? -8.130 -11.263 14.695 1.00 96.69 133 GLU A CA 1
ATOM 1120 C C . GLU A 1 133 ? -7.383 -10.125 13.980 1.00 96.69 133 GLU A C 1
ATOM 1122 O O . GLU A 1 133 ? -6.649 -10.372 13.026 1.00 96.69 133 GLU A O 1
ATOM 1127 N N . THR A 1 134 ? -7.488 -8.892 14.483 1.00 96.88 134 THR A N 1
ATOM 1128 C CA . THR A 1 134 ? -6.733 -7.737 13.969 1.00 96.88 134 THR A CA 1
ATOM 1129 C C . THR A 1 134 ? -5.224 -7.970 14.048 1.00 96.88 134 THR A C 1
ATOM 1131 O O . THR A 1 134 ? -4.508 -7.722 13.079 1.00 96.88 134 THR A O 1
ATOM 1134 N N . LEU A 1 135 ? -4.729 -8.489 15.177 1.00 97.44 135 LEU A N 1
ATOM 1135 C CA . LEU A 1 135 ? -3.316 -8.825 15.344 1.00 97.44 135 LEU A CA 1
ATOM 1136 C C . LEU A 1 135 ? -2.873 -9.906 14.350 1.00 97.44 135 LEU A C 1
ATOM 1138 O O . LEU A 1 135 ? -1.807 -9.778 13.753 1.00 97.44 135 LEU A O 1
ATOM 1142 N N . ALA A 1 136 ? -3.695 -10.933 14.129 1.00 98.19 136 ALA A N 1
ATOM 1143 C CA . ALA A 1 136 ? -3.409 -11.986 13.162 1.00 98.19 136 ALA A CA 1
ATOM 1144 C C . ALA A 1 136 ? -3.296 -11.433 11.731 1.00 98.19 136 ALA A C 1
ATOM 1146 O O . ALA A 1 136 ? -2.364 -11.802 11.018 1.00 98.19 136 ALA A O 1
ATOM 1147 N N . ILE A 1 137 ? -4.176 -10.502 11.333 1.00 98.25 137 ILE A N 1
ATOM 1148 C CA . ILE A 1 137 ? -4.087 -9.812 10.033 1.00 98.25 137 ILE A CA 1
ATOM 1149 C C . ILE A 1 137 ? -2.762 -9.044 9.925 1.00 98.25 137 ILE A C 1
ATOM 1151 O O . ILE A 1 137 ? -2.075 -9.150 8.909 1.00 98.25 137 ILE A O 1
ATOM 1155 N N . CYS A 1 138 ? -2.368 -8.312 10.971 1.00 97.94 138 CYS A N 1
ATOM 1156 C CA . CYS A 1 138 ? -1.103 -7.575 10.990 1.00 97.94 138 CYS A CA 1
ATOM 1157 C C . CYS A 1 138 ? 0.122 -8.501 10.907 1.00 97.94 138 CYS A C 1
ATOM 1159 O O . CYS A 1 138 ? 1.040 -8.221 10.138 1.00 97.94 138 CYS A O 1
ATOM 1161 N N . ILE A 1 139 ? 0.141 -9.608 11.657 1.00 98.31 139 ILE A N 1
ATOM 1162 C CA . ILE A 1 139 ? 1.240 -10.588 11.636 1.00 98.31 139 ILE A CA 1
ATOM 1163 C C . ILE A 1 139 ? 1.343 -11.240 10.258 1.00 98.31 139 ILE A C 1
ATOM 1165 O O . ILE A 1 139 ? 2.428 -11.275 9.680 1.00 98.31 139 ILE A O 1
ATOM 1169 N N . ALA A 1 140 ? 0.219 -11.704 9.704 1.00 98.25 140 ALA A N 1
ATOM 1170 C CA . ALA A 1 140 ? 0.180 -12.259 8.356 1.00 98.25 140 ALA A CA 1
ATOM 1171 C C . ALA A 1 140 ? 0.701 -11.242 7.331 1.00 98.25 140 ALA A C 1
ATOM 1173 O O . ALA A 1 140 ? 1.512 -11.587 6.474 1.00 98.25 140 ALA A O 1
ATOM 1174 N N . GLY A 1 141 ? 0.312 -9.973 7.473 1.00 98.00 141 GLY A N 1
ATOM 1175 C CA . GLY A 1 141 ? 0.813 -8.884 6.647 1.00 98.00 141 GLY A CA 1
ATOM 1176 C C . GLY A 1 141 ? 2.315 -8.661 6.755 1.00 98.00 141 GLY A C 1
ATOM 1177 O O . GLY A 1 141 ? 2.982 -8.495 5.734 1.00 98.00 141 GLY A O 1
ATOM 1178 N N . GLY A 1 142 ? 2.867 -8.710 7.968 1.00 98.19 142 GLY A N 1
ATOM 1179 C CA . GLY A 1 142 ? 4.307 -8.630 8.202 1.00 98.19 142 GLY A CA 1
ATOM 1180 C C . GLY A 1 142 ? 5.066 -9.779 7.539 1.00 98.19 142 GLY A C 1
ATOM 1181 O O . GLY A 1 142 ? 6.050 -9.539 6.843 1.00 98.19 142 GLY A O 1
ATOM 1182 N N . VAL A 1 143 ? 4.566 -11.012 7.675 1.00 98.38 143 VAL A N 1
ATOM 1183 C CA . VAL A 1 143 ? 5.151 -12.200 7.031 1.00 98.38 143 VAL A CA 1
ATOM 1184 C C . VAL A 1 143 ? 5.102 -12.076 5.508 1.00 98.38 143 VAL A C 1
ATOM 1186 O O . VAL A 1 143 ? 6.126 -12.237 4.852 1.00 98.38 143 VAL A O 1
ATOM 1189 N N . VAL A 1 144 ? 3.945 -11.736 4.933 1.00 98.19 144 VAL A N 1
ATOM 1190 C CA . VAL A 1 144 ? 3.796 -11.554 3.479 1.00 98.19 144 VAL A CA 1
ATOM 1191 C C . VAL A 1 144 ? 4.710 -10.443 2.969 1.00 98.19 144 VAL A C 1
ATOM 1193 O O . VAL A 1 144 ? 5.392 -10.629 1.964 1.00 98.19 144 VAL A O 1
ATOM 1196 N N . THR A 1 145 ? 4.772 -9.311 3.675 1.00 97.88 145 THR A N 1
ATOM 1197 C CA . THR A 1 145 ? 5.659 -8.195 3.324 1.00 97.88 145 THR A CA 1
ATOM 1198 C C . THR A 1 145 ? 7.112 -8.646 3.316 1.00 97.88 145 THR A C 1
ATOM 1200 O O . THR A 1 145 ? 7.815 -8.422 2.335 1.00 97.88 145 THR A O 1
ATOM 1203 N N . PHE A 1 146 ? 7.553 -9.327 4.375 1.00 97.06 146 PHE A N 1
ATOM 1204 C CA . PHE A 1 146 ? 8.911 -9.847 4.471 1.00 97.06 146 PHE A CA 1
ATOM 1205 C C . PHE A 1 146 ? 9.230 -10.792 3.308 1.00 97.06 146 PHE A C 1
ATOM 1207 O O . PHE A 1 146 ? 10.215 -10.573 2.608 1.00 97.06 146 PHE A O 1
ATOM 1214 N N . LEU A 1 147 ? 8.367 -11.778 3.042 1.00 96.12 147 LEU A N 1
ATOM 1215 C CA . LEU A 1 147 ? 8.551 -12.755 1.964 1.00 96.12 147 LEU A CA 1
ATOM 1216 C C . LEU A 1 147 ? 8.611 -12.104 0.574 1.00 96.12 147 LEU A C 1
ATOM 1218 O O . LEU A 1 147 ? 9.453 -12.476 -0.244 1.00 96.12 147 LEU A O 1
ATOM 1222 N N . ILE A 1 148 ? 7.751 -11.120 0.299 1.00 95.44 148 ILE A N 1
ATOM 1223 C CA . ILE A 1 148 ? 7.781 -10.390 -0.974 1.00 95.44 148 ILE A CA 1
ATOM 1224 C C . ILE A 1 148 ? 9.070 -9.573 -1.082 1.00 95.44 148 ILE A C 1
ATOM 1226 O O . ILE A 1 148 ? 9.732 -9.621 -2.116 1.00 95.44 148 ILE A O 1
ATOM 1230 N N . MET A 1 149 ? 9.458 -8.860 -0.022 1.00 95.50 149 MET A N 1
ATOM 1231 C CA . MET A 1 149 ? 10.627 -7.985 -0.064 1.00 95.50 149 MET A CA 1
ATOM 1232 C C . MET A 1 149 ? 11.942 -8.760 -0.193 1.00 95.50 149 MET A C 1
ATOM 1234 O O . MET A 1 149 ? 12.782 -8.347 -0.986 1.00 95.50 149 MET A O 1
ATOM 1238 N N . ILE A 1 150 ? 12.115 -9.903 0.484 1.00 94.69 150 ILE A N 1
ATOM 1239 C CA . ILE A 1 150 ? 13.314 -10.748 0.297 1.00 94.69 150 ILE A CA 1
ATOM 1240 C C . ILE A 1 150 ? 13.390 -11.343 -1.115 1.00 94.69 150 ILE A C 1
ATOM 1242 O O . ILE A 1 150 ? 14.480 -11.518 -1.659 1.00 94.69 150 ILE A O 1
ATOM 1246 N N . ALA A 1 151 ? 12.238 -11.636 -1.728 1.00 93.12 151 ALA A N 1
ATOM 1247 C CA . ALA A 1 151 ? 12.179 -12.098 -3.107 1.00 93.12 151 ALA A CA 1
ATOM 1248 C C . ALA A 1 151 ? 12.486 -10.959 -4.092 1.00 93.12 151 ALA A C 1
ATOM 1250 O O . ALA A 1 151 ? 13.126 -11.193 -5.111 1.00 93.12 151 ALA A O 1
ATOM 1251 N N . PHE A 1 152 ? 12.056 -9.731 -3.787 1.00 92.75 152 PHE A N 1
ATOM 1252 C CA . PHE A 1 152 ? 12.293 -8.542 -4.609 1.00 92.75 152 PHE A CA 1
ATOM 1253 C C . PHE A 1 152 ? 13.736 -8.051 -4.562 1.00 92.75 152 PHE A C 1
ATOM 1255 O O . PHE A 1 152 ? 14.150 -7.403 -5.510 1.00 92.75 152 PHE A O 1
ATOM 1262 N N . THR A 1 153 ? 14.497 -8.315 -3.502 1.00 90.12 153 THR A N 1
ATOM 1263 C CA . THR A 1 153 ? 15.889 -7.842 -3.345 1.00 90.12 153 THR A CA 1
ATOM 1264 C C . THR A 1 153 ? 16.940 -8.871 -3.758 1.00 90.12 153 THR A C 1
ATOM 1266 O O . THR A 1 153 ? 18.129 -8.679 -3.516 1.00 90.12 153 THR A O 1
ATOM 1269 N N . GLY A 1 154 ? 16.516 -9.989 -4.350 1.00 85.31 154 GLY A N 1
ATOM 1270 C CA . GLY A 1 154 ? 17.422 -10.980 -4.929 1.00 85.31 154 GLY A CA 1
ATOM 1271 C C . GLY A 1 154 ? 18.240 -11.756 -3.897 1.00 85.31 154 GLY A C 1
ATOM 1272 O O . GLY A 1 154 ? 19.211 -12.423 -4.242 1.00 85.31 154 GLY A O 1
ATOM 1273 N N . VAL A 1 155 ? 17.844 -11.694 -2.621 1.00 87.62 155 VAL A N 1
ATOM 1274 C CA . VAL A 1 155 ? 18.498 -12.428 -1.528 1.00 87.62 155 VAL A CA 1
ATOM 1275 C C . VAL A 1 155 ? 18.358 -13.939 -1.728 1.00 87.62 155 VAL A C 1
ATOM 1277 O O . VAL A 1 155 ? 19.265 -14.694 -1.396 1.00 87.62 155 VAL A O 1
ATOM 1280 N N . LEU A 1 156 ? 17.223 -14.381 -2.280 1.00 86.06 156 LEU A N 1
ATOM 1281 C CA . LEU A 1 156 ? 16.921 -15.799 -2.495 1.00 86.06 156 LEU A CA 1
ATOM 1282 C C . LEU A 1 156 ? 17.364 -16.322 -3.870 1.00 86.06 156 LEU A C 1
ATOM 1284 O O . LEU A 1 156 ? 17.578 -17.522 -4.024 1.00 86.06 156 LEU A O 1
ATOM 1288 N N . TYR A 1 157 ? 17.449 -15.454 -4.879 1.00 85.38 157 TYR A N 1
ATOM 1289 C CA . TYR A 1 157 ? 17.806 -15.811 -6.253 1.00 85.38 157 TYR A CA 1
ATOM 1290 C C . TYR A 1 157 ? 18.243 -14.573 -7.037 1.00 85.38 157 TYR A C 1
ATOM 1292 O O . TYR A 1 157 ? 17.897 -13.448 -6.691 1.00 85.38 157 TYR A O 1
ATOM 1300 N N . LYS A 1 158 ? 18.981 -14.781 -8.130 1.00 83.75 158 LYS A N 1
ATOM 1301 C CA . LYS A 1 158 ? 19.464 -13.683 -8.967 1.00 83.75 158 LYS A CA 1
ATOM 1302 C C . LYS A 1 158 ? 18.323 -13.071 -9.787 1.00 83.75 158 LYS A C 1
ATOM 1304 O O . LYS A 1 158 ? 17.593 -13.798 -10.462 1.00 83.75 158 LYS A O 1
ATOM 1309 N N . ILE A 1 159 ? 18.209 -11.748 -9.715 1.00 84.00 159 ILE A N 1
ATOM 1310 C CA . ILE A 1 159 ? 17.245 -10.925 -10.460 1.00 84.00 159 ILE A CA 1
ATOM 1311 C C . ILE A 1 159 ? 17.889 -10.415 -11.742 1.00 84.00 159 ILE A C 1
ATOM 1313 O O . ILE A 1 159 ? 19.098 -10.083 -11.697 1.00 84.00 159 ILE A O 1
#

Radius of gyration: 18.17 Å; chains: 1; bounding box: 43×33×51 Å

pLDDT: mean 94.54, std 4.69, range [62.69, 98.62]

Foldseek 3Di:
DVVVVVVCVPVVNVVVVVVVLVCLLVVLVVCCVVPPCPPHPPLSVLLNVLSNLLSVLSVVVVVVLCCCCPVVVHDPDLCVLLVLCADPPSVVPSLCSLLSNLLSVLSNVLSVQLVVQVVVVDDPVVNVVSVVVSVVSNVVSVVVSVVSSCVSHQVPHHD

Secondary structure (DSSP, 8-state):
-HHHHHHHTSHHHHHHHHHHHHHHHHHHHHHHHHH--TT--HHHHHHHHHHHHHHHHHHHHHHHHHHHHHTS----SHHHHHHHHHSTTTHHHHHHHHHHHHHHHHHHHHHHHHHHHHTT---HHHHHHHHHHHHHHHHHHHHHHHHHHHHHTTSSS--